Protein AF-A0A913WNY7-F1 (afdb_monomer)

Sequence (147 aa):
MSLSSISLSQVSGLLFAIAGFVCAVMSVPFDHFKFAHGAIGLDIMIVGVMQPLNGFFRPHKSPDGSRTLKRIIWEWYHKLAGRFALILALINICLGLFLDVVPVAAWAVWYAYLCVLCLLYVVMEIRLRRKNSARTGNADILAMEKK

Foldseek 3Di:
DDPPPPPPVLVVVLVVLVVVVVVLVVVDPDPQPVDPLSVLSVVLNVLSVVLVVLVVVQDDADPVRHQDPSNVVSVVCSVVSNVVSVVSVLVSVVVVCVVVVDDVVVVVVSVVVVVVVVVVVVVVVVVVVVVVVVVVVVVVVVVVVVD

Radius of gyration: 20.84 Å; Cα contacts (8 Å, |Δi|>4): 55; chains: 1; bounding box: 68×23×54 Å

Nearest PDB structures (foldseek):
  7nna-assembly1_A  TM=3.436E-01  e=3.162E+00  Klebsiella pneumoniae

Structure (mmCIF, N/CA/C/O backbone):
data_AF-A0A913WNY7-F1
#
_entry.id   AF-A0A913WNY7-F1
#
loop_
_atom_site.group_PDB
_atom_site.id
_atom_site.type_symbol
_atom_site.label_atom_id
_atom_site.label_alt_id
_atom_site.label_comp_id
_atom_site.label_asym_id
_atom_site.label_entity_id
_atom_site.label_seq_id
_atom_site.pdbx_PDB_ins_code
_atom_site.Cartn_x
_atom_site.Cartn_y
_atom_site.Cartn_z
_atom_site.occupancy
_atom_site.B_iso_or_equiv
_atom_site.auth_seq_id
_atom_site.auth_comp_id
_atom_site.auth_asym_id
_atom_site.auth_atom_id
_atom_site.pdbx_PDB_model_num
ATOM 1 N N . MET A 1 1 ? -8.894 -11.254 27.316 1.00 41.69 1 MET A N 1
ATOM 2 C CA . MET A 1 1 ? -9.000 -11.509 25.860 1.00 41.69 1 MET A CA 1
ATOM 3 C C . MET A 1 1 ? -7.581 -11.526 25.316 1.00 41.69 1 MET A C 1
ATOM 5 O O . MET A 1 1 ? -6.892 -10.524 25.447 1.00 41.69 1 MET A O 1
ATOM 9 N N 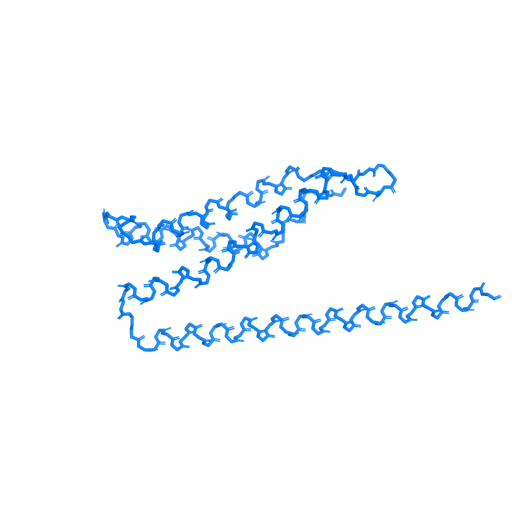. SER A 1 2 ? -7.138 -12.711 24.899 1.00 33.41 2 SER A N 1
ATOM 10 C CA . SER A 1 2 ? -5.744 -13.121 24.673 1.00 33.41 2 SER A CA 1
ATOM 11 C C . SER A 1 2 ? -5.055 -12.343 23.536 1.00 33.41 2 SER A C 1
ATOM 13 O O . SER A 1 2 ? -5.727 -11.773 22.680 1.00 33.41 2 SER A O 1
ATOM 15 N N . LEU A 1 3 ? -3.718 -12.361 23.528 1.00 41.16 3 LEU A N 1
ATOM 16 C CA . LEU A 1 3 ? -2.771 -11.874 22.504 1.00 41.16 3 LEU A CA 1
ATOM 17 C C . LEU A 1 3 ? -3.001 -12.439 21.068 1.00 41.16 3 LEU A C 1
ATOM 19 O O . LEU A 1 3 ? -2.129 -12.357 20.213 1.00 41.16 3 LEU A O 1
ATOM 23 N N . SER A 1 4 ? -4.171 -13.012 20.780 1.00 44.59 4 SER A N 1
ATOM 24 C CA . SER A 1 4 ? -4.495 -13.917 19.666 1.00 44.59 4 SER A CA 1
ATOM 25 C C . SER A 1 4 ? -5.244 -13.281 18.493 1.00 44.59 4 SER A C 1
ATOM 27 O O . SER A 1 4 ? -5.917 -13.978 17.739 1.00 44.59 4 SER A O 1
ATOM 29 N N . SER A 1 5 ? -5.154 -11.969 18.286 1.00 54.72 5 SER A N 1
ATOM 30 C CA . SER A 1 5 ? -5.805 -11.346 17.124 1.00 54.72 5 SER A CA 1
ATOM 31 C C . SER A 1 5 ? -4.873 -10.462 16.308 1.00 54.72 5 SER A C 1
ATOM 33 O O . SER A 1 5 ? -5.279 -9.384 15.877 1.00 54.72 5 SER A O 1
ATOM 35 N N . ILE A 1 6 ? -3.637 -10.909 16.078 1.00 59.72 6 ILE A N 1
ATOM 36 C CA . ILE A 1 6 ? -2.966 -10.555 14.824 1.00 59.72 6 ILE A CA 1
ATOM 37 C C . ILE A 1 6 ? -3.607 -11.452 13.768 1.00 59.72 6 ILE A C 1
ATOM 39 O O . ILE A 1 6 ? -3.598 -12.675 13.907 1.00 59.72 6 ILE A O 1
ATOM 43 N N . SER A 1 7 ? -4.257 -10.862 12.765 1.00 70.44 7 SER A N 1
ATOM 44 C CA . SER A 1 7 ? -4.901 -11.676 11.733 1.00 70.44 7 SER A CA 1
ATOM 45 C C . SER A 1 7 ? -3.829 -12.478 10.994 1.00 70.44 7 SER A C 1
ATOM 47 O O . SER A 1 7 ? -2.805 -11.921 10.600 1.00 70.44 7 SER A O 1
ATOM 49 N N . LEU A 1 8 ? -4.049 -13.783 10.812 1.00 76.81 8 LEU A N 1
ATOM 50 C CA . LEU A 1 8 ? -3.111 -14.671 10.113 1.00 76.81 8 LEU A CA 1
ATOM 51 C C . LEU A 1 8 ? -2.684 -14.082 8.756 1.00 76.81 8 LEU A C 1
ATOM 53 O O . LEU A 1 8 ? -1.511 -14.122 8.404 1.00 76.81 8 LEU A O 1
ATOM 57 N N . SER A 1 9 ? -3.626 -13.432 8.067 1.00 79.56 9 SER A N 1
ATOM 58 C CA . SER A 1 9 ? -3.415 -12.700 6.816 1.00 79.56 9 SER A CA 1
ATOM 59 C C . SER A 1 9 ? -2.441 -11.519 6.921 1.00 79.56 9 SER A C 1
ATOM 61 O O . SER A 1 9 ? -1.703 -11.256 5.977 1.00 79.56 9 SER A O 1
ATOM 63 N N . GLN A 1 10 ? -2.430 -10.785 8.041 1.00 85.06 10 GLN A N 1
ATOM 64 C CA . GLN A 1 10 ? -1.477 -9.687 8.254 1.00 85.06 10 GLN A CA 1
ATOM 65 C C . GLN A 1 10 ? -0.067 -10.222 8.494 1.00 85.06 10 GLN A C 1
ATOM 67 O O . GLN A 1 10 ? 0.880 -9.675 7.937 1.00 85.06 10 GLN A O 1
ATOM 72 N N . VAL A 1 11 ? 0.072 -11.296 9.282 1.00 87.12 11 VAL A N 1
ATOM 73 C CA . VAL A 1 11 ? 1.382 -11.928 9.509 1.00 87.12 11 VAL A CA 1
ATOM 74 C C . VAL A 1 11 ? 1.927 -12.483 8.200 1.00 87.12 11 VAL A C 1
ATOM 76 O O . VAL A 1 11 ? 3.051 -12.164 7.832 1.00 87.12 11 VAL A O 1
ATOM 79 N N . SER A 1 12 ? 1.125 -13.258 7.462 1.00 88.94 12 SER A N 1
ATOM 80 C CA . SER A 1 12 ? 1.561 -13.831 6.187 1.00 88.94 12 SER A CA 1
ATOM 81 C C . SER A 1 12 ? 1.917 -12.747 5.171 1.00 88.94 12 SER A C 1
ATOM 83 O O . SER A 1 12 ? 2.955 -12.836 4.526 1.00 88.94 12 SER A O 1
ATOM 85 N N . GLY A 1 13 ? 1.096 -11.695 5.061 1.00 91.56 13 GLY A N 1
ATOM 86 C CA . GLY A 1 13 ? 1.369 -10.569 4.168 1.00 91.56 13 GLY A CA 1
ATOM 87 C C . GLY A 1 13 ? 2.680 -9.858 4.505 1.00 91.56 13 GLY A C 1
ATOM 88 O O . GLY A 1 13 ? 3.472 -9.586 3.607 1.00 91.56 13 GLY A O 1
ATOM 89 N N . LEU A 1 14 ? 2.947 -9.617 5.792 1.00 93.75 14 LEU A N 1
ATOM 90 C CA . LEU A 1 14 ? 4.199 -9.002 6.230 1.00 93.75 14 LEU A CA 1
ATOM 91 C C . LEU A 1 14 ? 5.410 -9.909 5.968 1.00 93.75 14 LEU A C 1
ATOM 93 O O . LEU A 1 14 ? 6.448 -9.412 5.547 1.00 93.75 14 LEU A O 1
ATOM 97 N N . LEU A 1 15 ? 5.283 -11.226 6.159 1.00 95.19 15 LEU A N 1
ATOM 98 C CA . LEU A 1 15 ? 6.359 -12.176 5.854 1.00 95.19 15 LEU A CA 1
ATOM 99 C C . LEU A 1 15 ? 6.719 -12.170 4.363 1.00 95.19 15 LEU A C 1
ATOM 101 O O . LEU A 1 15 ? 7.899 -12.087 4.026 1.00 95.19 15 LEU A O 1
ATOM 105 N N . PHE A 1 16 ? 5.721 -12.192 3.474 1.00 95.94 16 PHE A N 1
ATOM 106 C CA . PHE A 1 16 ? 5.964 -12.071 2.033 1.00 95.94 16 PHE A CA 1
ATOM 107 C C . PHE A 1 16 ? 6.576 -10.718 1.663 1.00 95.94 16 PHE A C 1
ATOM 109 O O . PHE A 1 16 ? 7.480 -10.674 0.832 1.00 95.94 16 PHE A O 1
ATOM 116 N N . ALA A 1 17 ? 6.139 -9.627 2.300 1.00 96.25 17 ALA A N 1
ATOM 117 C CA . ALA A 1 17 ? 6.717 -8.304 2.080 1.00 96.25 17 ALA A CA 1
ATOM 118 C C . ALA A 1 17 ? 8.193 -8.242 2.511 1.00 96.25 17 ALA A C 1
ATOM 120 O O . ALA A 1 17 ? 9.019 -7.718 1.770 1.00 96.25 17 ALA A O 1
ATOM 121 N N . ILE A 1 18 ? 8.545 -8.829 3.661 1.00 97.19 18 ILE A N 1
ATOM 122 C CA . ILE A 1 18 ? 9.937 -8.920 4.128 1.00 97.19 18 ILE A CA 1
ATOM 123 C C . ILE A 1 18 ? 10.775 -9.749 3.153 1.00 97.19 18 ILE A C 1
ATOM 125 O O . ILE A 1 18 ? 11.850 -9.305 2.760 1.00 97.19 18 ILE A O 1
ATOM 129 N N . ALA A 1 19 ? 10.284 -10.914 2.722 1.00 97.50 19 ALA A N 1
ATOM 130 C CA . ALA A 1 19 ? 10.987 -11.746 1.748 1.00 97.50 19 ALA A CA 1
ATOM 131 C C . ALA A 1 19 ? 11.222 -10.995 0.425 1.00 97.50 19 ALA A C 1
ATOM 133 O O . ALA A 1 19 ? 12.345 -10.961 -0.072 1.00 97.50 19 ALA A O 1
ATOM 134 N N . GLY A 1 20 ? 10.193 -10.322 -0.099 1.00 95.75 20 GLY A N 1
ATOM 135 C CA . GLY A 1 20 ? 10.303 -9.496 -1.301 1.00 95.75 20 GLY A CA 1
ATOM 136 C C . GLY A 1 20 ? 11.279 -8.329 -1.139 1.00 95.75 20 GLY A C 1
ATOM 137 O O . GLY A 1 20 ? 12.073 -8.068 -2.039 1.00 95.75 20 GLY A O 1
ATOM 138 N N . PHE A 1 21 ? 11.283 -7.667 0.021 1.00 96.31 21 PHE A N 1
ATOM 139 C CA . PHE A 1 21 ? 12.229 -6.592 0.322 1.00 96.31 21 PHE A CA 1
ATOM 140 C C . PHE A 1 21 ? 13.677 -7.097 0.383 1.00 96.31 21 PHE A C 1
ATOM 142 O O . PHE A 1 21 ? 14.567 -6.459 -0.174 1.00 96.31 21 PHE A O 1
ATOM 149 N N . VAL A 1 22 ? 13.920 -8.266 0.988 1.00 96.44 22 VAL A N 1
ATOM 150 C CA . VAL A 1 22 ? 15.247 -8.906 0.981 1.00 96.44 22 VAL A CA 1
ATOM 151 C C . VAL A 1 22 ? 15.684 -9.210 -0.451 1.00 96.44 22 VAL A C 1
ATOM 153 O O . VAL A 1 22 ? 16.801 -8.862 -0.824 1.00 96.44 22 VAL A O 1
ATOM 156 N N . CYS A 1 23 ? 14.808 -9.788 -1.280 1.00 95.38 23 CYS A N 1
ATOM 157 C CA . CYS A 1 23 ? 15.104 -10.006 -2.698 1.00 95.38 23 CYS A CA 1
ATOM 158 C C . CYS A 1 23 ? 15.457 -8.696 -3.418 1.00 95.38 23 CYS A C 1
ATOM 160 O O . CYS A 1 23 ? 16.438 -8.665 -4.155 1.00 95.38 23 CYS A O 1
ATOM 162 N N . ALA A 1 24 ? 14.715 -7.613 -3.169 1.00 93.00 24 ALA A N 1
ATOM 163 C CA . ALA A 1 24 ? 14.981 -6.308 -3.769 1.00 93.00 24 ALA A CA 1
ATOM 164 C C . ALA A 1 24 ? 16.369 -5.768 -3.379 1.00 93.00 24 ALA A C 1
ATOM 166 O O . ALA A 1 24 ? 17.152 -5.408 -4.257 1.00 93.00 24 ALA A O 1
ATOM 167 N N . VAL A 1 25 ? 16.714 -5.788 -2.085 1.00 93.62 25 VAL A N 1
ATOM 168 C CA . VAL A 1 25 ? 18.029 -5.340 -1.590 1.00 93.62 25 VAL A CA 1
ATOM 169 C C . VAL A 1 25 ? 19.166 -6.166 -2.190 1.00 93.62 25 VAL A C 1
ATOM 171 O O . VAL A 1 25 ? 20.179 -5.598 -2.585 1.00 93.62 25 VAL A O 1
ATOM 174 N N . MET A 1 26 ? 18.989 -7.485 -2.299 1.00 94.44 26 MET A N 1
ATOM 175 C CA . MET A 1 26 ? 19.996 -8.387 -2.867 1.00 94.44 26 MET A CA 1
ATOM 176 C C . MET A 1 26 ? 20.129 -8.262 -4.391 1.00 94.44 26 MET A C 1
ATOM 178 O O . MET A 1 26 ? 21.195 -8.546 -4.931 1.00 94.44 26 MET A O 1
ATOM 182 N N . SER A 1 27 ? 19.063 -7.865 -5.091 1.00 90.19 27 SER A N 1
ATOM 183 C CA . SER A 1 27 ? 19.057 -7.738 -6.556 1.00 90.19 27 SER A CA 1
ATOM 184 C C . SER A 1 27 ? 19.789 -6.499 -7.072 1.00 90.19 27 SER A C 1
ATOM 186 O O . SER A 1 27 ? 20.196 -6.468 -8.232 1.00 90.19 27 SER A O 1
ATOM 188 N N . VAL A 1 28 ? 19.980 -5.488 -6.217 1.00 87.56 28 VAL A N 1
ATOM 189 C CA . VAL A 1 28 ? 20.606 -4.219 -6.588 1.00 87.56 28 VAL A CA 1
ATOM 190 C C . VAL A 1 28 ? 21.924 -4.055 -5.816 1.00 87.56 28 VAL A C 1
ATOM 192 O O . VAL A 1 28 ? 21.908 -4.068 -4.587 1.00 87.56 28 VAL A O 1
ATOM 195 N N . PRO A 1 29 ? 23.078 -3.890 -6.490 1.00 86.12 29 PRO A N 1
ATOM 196 C CA . PRO A 1 29 ? 24.376 -3.832 -5.813 1.00 86.12 29 PRO A CA 1
ATOM 197 C C . PRO A 1 29 ? 24.686 -2.478 -5.147 1.00 86.12 29 PRO A C 1
ATOM 199 O O . PRO A 1 29 ? 25.462 -2.436 -4.195 1.00 86.12 29 PRO A O 1
ATOM 202 N N . PHE A 1 30 ? 24.113 -1.372 -5.631 1.00 88.81 30 PHE A N 1
ATOM 203 C CA . PHE A 1 30 ? 24.322 -0.009 -5.119 1.00 88.81 30 PHE A CA 1
ATOM 204 C C . PHE A 1 30 ? 23.151 0.908 -5.512 1.00 88.81 30 PHE A C 1
ATOM 206 O O . PHE A 1 30 ? 22.276 0.505 -6.270 1.00 88.81 30 PHE A O 1
ATOM 213 N N . ASP A 1 31 ? 23.130 2.154 -5.030 1.00 89.81 31 ASP A N 1
ATOM 214 C CA . ASP A 1 31 ? 22.122 3.162 -5.404 1.00 89.81 31 ASP A CA 1
ATOM 215 C C . ASP A 1 31 ? 20.658 2.775 -5.091 1.00 89.81 31 ASP A C 1
ATOM 217 O O . ASP A 1 31 ? 19.728 3.236 -5.758 1.00 89.81 31 ASP A O 1
ATOM 221 N N . HIS A 1 32 ? 20.422 1.994 -4.027 1.00 88.62 32 HIS A N 1
ATOM 222 C CA . HIS A 1 32 ? 19.087 1.514 -3.620 1.00 88.62 32 HIS A CA 1
ATOM 223 C C . HIS A 1 32 ? 18.019 2.613 -3.496 1.00 88.62 32 HIS A C 1
ATOM 225 O O . HIS A 1 32 ? 16.832 2.333 -3.634 1.00 88.62 32 HIS A O 1
ATOM 231 N N . PHE A 1 33 ? 18.426 3.864 -3.258 1.00 92.56 33 PHE A N 1
ATOM 232 C CA . PHE A 1 33 ? 17.538 5.014 -3.051 1.00 92.56 33 PHE A CA 1
ATOM 233 C C . PHE A 1 33 ? 17.603 6.068 -4.161 1.00 92.56 33 PHE A C 1
ATOM 235 O O . PHE A 1 33 ? 17.091 7.171 -3.992 1.00 92.56 33 PHE A O 1
ATOM 242 N N . LYS A 1 34 ? 18.208 5.747 -5.310 1.00 91.69 34 LYS A N 1
ATOM 243 C CA . LYS A 1 34 ? 18.299 6.676 -6.448 1.00 91.69 34 LYS A CA 1
ATOM 244 C C . LYS A 1 34 ? 16.934 7.077 -7.008 1.00 91.69 34 LYS A C 1
ATOM 246 O O . LYS A 1 34 ? 16.779 8.181 -7.522 1.00 91.69 34 LYS A O 1
ATOM 251 N N . PHE A 1 35 ? 15.946 6.190 -6.904 1.00 92.88 35 PHE A N 1
ATOM 252 C CA . PHE A 1 35 ? 14.583 6.429 -7.367 1.00 92.88 35 PHE A CA 1
ATOM 253 C C . PHE A 1 35 ? 13.582 6.364 -6.217 1.00 92.88 35 PHE A C 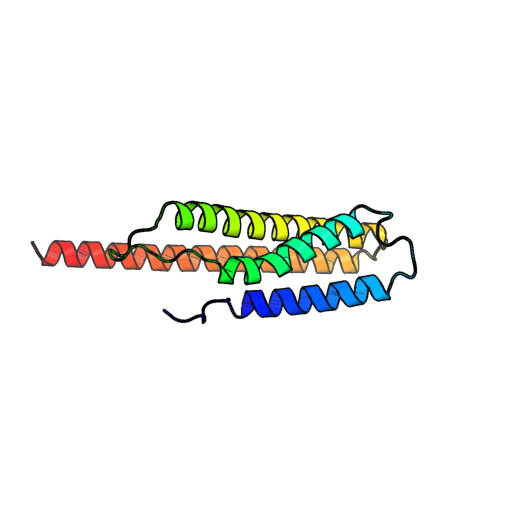1
ATOM 255 O O . PHE A 1 35 ? 13.778 5.640 -5.240 1.00 92.88 35 PHE A O 1
ATOM 262 N N . ALA A 1 36 ? 12.452 7.057 -6.390 1.00 95.25 36 ALA A N 1
ATOM 263 C CA . ALA A 1 36 ? 11.367 7.092 -5.411 1.00 95.25 36 ALA A CA 1
ATOM 264 C C . ALA A 1 36 ? 10.881 5.690 -4.999 1.00 95.25 36 ALA A C 1
ATOM 266 O O . ALA A 1 36 ? 10.506 5.503 -3.847 1.00 95.25 36 ALA A O 1
ATOM 267 N N . HIS A 1 37 ? 10.952 4.701 -5.901 1.00 96.06 37 HIS A N 1
ATOM 268 C CA . HIS A 1 37 ? 10.586 3.310 -5.622 1.00 96.06 37 HIS A CA 1
ATOM 269 C C . HIS A 1 37 ? 11.304 2.719 -4.393 1.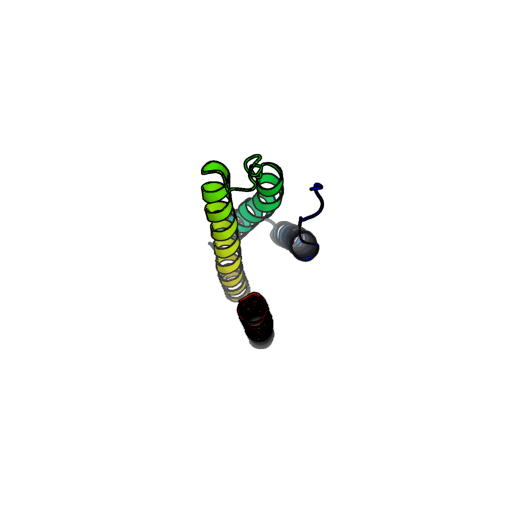00 96.06 37 HIS A C 1
ATOM 271 O O . HIS A 1 37 ? 10.684 2.065 -3.554 1.00 96.06 37 HIS A O 1
ATOM 277 N N . GLY A 1 38 ? 12.613 2.965 -4.272 1.00 95.56 38 GLY A N 1
ATOM 278 C CA . GLY A 1 38 ? 13.412 2.434 -3.168 1.00 95.56 38 GLY A CA 1
ATOM 279 C C . GLY A 1 38 ? 13.077 3.102 -1.836 1.00 95.56 38 GLY A C 1
ATOM 280 O O . GLY A 1 38 ? 12.861 2.420 -0.836 1.00 95.56 38 GLY A O 1
ATOM 281 N N . ALA A 1 39 ? 12.970 4.435 -1.835 1.00 95.94 39 ALA A N 1
ATOM 282 C CA . ALA A 1 39 ? 12.645 5.208 -0.635 1.00 95.94 39 ALA A CA 1
ATOM 283 C C . ALA A 1 39 ? 11.222 4.911 -0.130 1.00 95.94 39 ALA A C 1
ATOM 285 O O . ALA A 1 39 ? 11.040 4.539 1.027 1.00 95.94 39 ALA A O 1
ATOM 286 N N . ILE A 1 40 ? 10.225 4.967 -1.022 1.00 97.44 40 ILE A N 1
ATOM 287 C CA . ILE A 1 40 ? 8.829 4.653 -0.691 1.00 97.44 40 ILE A CA 1
ATOM 288 C C . ILE A 1 40 ? 8.706 3.191 -0.240 1.00 97.44 40 ILE A C 1
ATOM 290 O O . ILE A 1 40 ? 8.001 2.902 0.726 1.00 97.44 40 ILE A O 1
ATOM 294 N N . GLY A 1 41 ? 9.413 2.267 -0.900 1.00 97.06 41 GLY A N 1
ATOM 295 C CA . GLY A 1 41 ? 9.464 0.858 -0.510 1.00 97.06 41 GLY A CA 1
ATOM 296 C C . GLY A 1 41 ? 9.948 0.653 0.924 1.00 97.06 41 GLY A C 1
ATOM 297 O O . GLY A 1 41 ? 9.314 -0.080 1.684 1.00 97.06 41 GLY A O 1
ATOM 298 N N . LEU A 1 42 ? 11.024 1.338 1.319 1.00 97.06 42 LEU A N 1
ATOM 299 C CA . LEU A 1 42 ? 11.535 1.288 2.687 1.00 97.06 42 LEU A CA 1
ATOM 300 C C . LEU A 1 42 ? 10.527 1.860 3.694 1.00 97.06 42 LEU A C 1
ATOM 302 O O . LEU A 1 42 ? 10.269 1.222 4.715 1.00 97.06 42 LEU A O 1
ATOM 306 N N . ASP A 1 43 ? 9.910 3.004 3.396 1.00 96.88 43 ASP A N 1
ATOM 307 C CA . ASP A 1 43 ? 8.903 3.614 4.274 1.00 96.88 43 ASP A CA 1
ATOM 308 C C . ASP A 1 43 ? 7.707 2.680 4.503 1.00 96.88 43 ASP A C 1
ATOM 310 O O . ASP A 1 43 ? 7.252 2.496 5.637 1.00 96.88 43 ASP A O 1
ATOM 314 N N . ILE A 1 44 ? 7.226 2.018 3.444 1.00 97.75 44 ILE A N 1
ATOM 315 C CA . ILE A 1 44 ? 6.165 1.007 3.539 1.00 97.75 44 ILE A CA 1
ATOM 316 C C . ILE A 1 44 ? 6.595 -0.138 4.459 1.00 97.75 44 ILE A C 1
ATOM 318 O O . ILE A 1 44 ? 5.803 -0.565 5.302 1.00 97.75 44 ILE A O 1
ATOM 322 N N . MET A 1 45 ? 7.833 -0.627 4.327 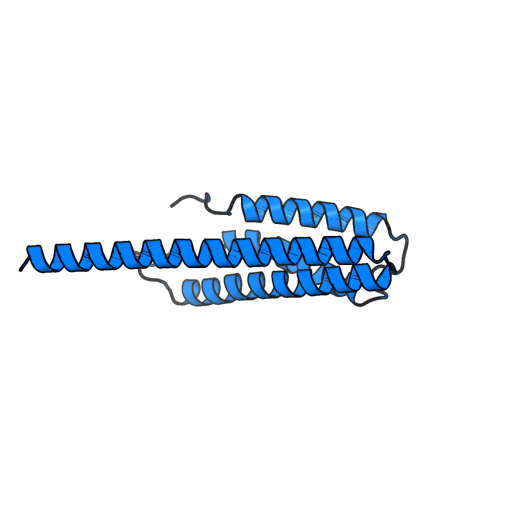1.00 97.44 45 MET A N 1
ATOM 323 C CA . MET A 1 45 ? 8.350 -1.708 5.169 1.00 97.44 45 MET A CA 1
ATOM 324 C C . MET A 1 45 ? 8.449 -1.297 6.638 1.00 97.44 45 MET A C 1
ATOM 326 O O . MET A 1 45 ? 8.025 -2.059 7.510 1.00 97.44 45 MET A O 1
ATOM 330 N N . ILE A 1 46 ? 8.926 -0.081 6.919 1.00 96.88 46 ILE A N 1
ATOM 331 C CA . ILE A 1 46 ? 8.974 0.471 8.278 1.00 96.88 46 ILE A CA 1
ATOM 332 C C . ILE A 1 46 ? 7.563 0.514 8.867 1.00 96.88 46 ILE A C 1
ATOM 334 O O . ILE A 1 46 ? 7.322 -0.051 9.936 1.00 96.88 46 ILE A O 1
ATOM 338 N N . VAL A 1 47 ? 6.602 1.113 8.157 1.00 95.81 47 VAL A N 1
ATOM 339 C CA . VAL A 1 47 ? 5.211 1.184 8.627 1.00 95.81 47 VAL A CA 1
ATOM 340 C C . VAL A 1 47 ? 4.627 -0.217 8.817 1.00 95.81 47 VAL A C 1
ATOM 342 O O . VAL A 1 47 ? 3.965 -0.460 9.826 1.00 95.81 47 VAL A O 1
ATOM 345 N N . GLY A 1 48 ? 4.895 -1.146 7.896 1.00 94.31 48 GLY A N 1
ATOM 346 C CA . GLY A 1 48 ? 4.431 -2.532 7.935 1.00 94.31 48 GLY A CA 1
ATOM 347 C C . GLY A 1 48 ? 4.910 -3.298 9.168 1.00 94.31 48 GLY A C 1
ATOM 348 O O . GLY A 1 48 ? 4.093 -3.917 9.848 1.00 94.31 48 GLY A O 1
ATOM 349 N N . VAL A 1 49 ? 6.200 -3.203 9.509 1.00 94.50 49 VAL A N 1
ATOM 350 C CA . VAL A 1 49 ? 6.777 -3.817 10.720 1.00 94.50 49 VAL A CA 1
ATOM 351 C C . VAL A 1 49 ? 6.302 -3.109 11.992 1.00 94.50 49 VAL A C 1
ATOM 353 O O . VAL A 1 49 ? 6.087 -3.755 13.019 1.00 94.50 49 VAL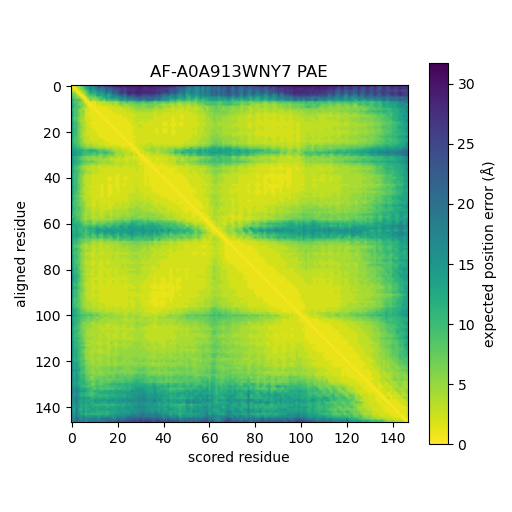 A O 1
ATOM 356 N N . MET A 1 50 ? 6.057 -1.797 11.936 1.00 92.69 50 MET A N 1
ATOM 357 C CA . MET A 1 50 ? 5.494 -1.058 13.069 1.00 92.69 50 MET A CA 1
ATOM 358 C C . MET A 1 50 ? 4.037 -1.429 13.367 1.00 92.69 50 MET A C 1
ATOM 360 O O . MET A 1 50 ? 3.612 -1.285 14.512 1.00 92.69 50 MET A O 1
ATOM 364 N N . GLN A 1 51 ? 3.259 -1.937 12.403 1.00 92.19 51 GLN A N 1
ATOM 365 C CA . GLN A 1 51 ? 1.866 -2.335 12.651 1.00 92.19 51 GLN A CA 1
ATOM 366 C C . GLN A 1 51 ? 1.710 -3.399 13.755 1.00 92.19 51 GLN A C 1
ATOM 368 O O . GLN A 1 51 ? 0.953 -3.137 14.695 1.00 92.19 51 GLN A O 1
ATOM 373 N N . PRO A 1 52 ? 2.377 -4.574 13.713 1.00 90.31 52 PRO A N 1
ATOM 374 C CA . PRO A 1 52 ? 2.263 -5.570 14.777 1.00 90.31 52 PRO A CA 1
ATOM 375 C C . PRO A 1 52 ? 2.825 -5.076 16.116 1.00 90.31 52 PRO A C 1
ATOM 377 O O . PRO A 1 52 ? 2.208 -5.338 17.148 1.00 90.31 52 PRO A O 1
ATOM 380 N N . LEU A 1 53 ? 3.923 -4.306 16.116 1.00 88.69 53 LEU A N 1
ATOM 381 C CA . LEU A 1 53 ? 4.469 -3.716 17.347 1.00 88.69 53 LEU A CA 1
ATOM 382 C C . LEU A 1 53 ? 3.479 -2.733 17.982 1.00 88.69 53 LEU A C 1
ATOM 384 O O . LEU A 1 53 ? 3.173 -2.828 19.165 1.00 88.69 53 LEU A O 1
ATOM 388 N N . ASN A 1 54 ? 2.894 -1.838 17.187 1.00 88.25 54 ASN A N 1
ATOM 389 C CA . ASN A 1 54 ? 1.849 -0.928 17.649 1.00 88.25 54 ASN A CA 1
ATOM 390 C C . ASN A 1 54 ? 0.584 -1.690 18.098 1.00 88.25 54 ASN A C 1
ATOM 392 O O . ASN A 1 54 ? -0.097 -1.281 19.036 1.00 88.25 54 ASN A O 1
ATOM 396 N N . GLY A 1 55 ? 0.296 -2.832 17.462 1.00 87.81 55 GLY A N 1
ATOM 397 C CA . GLY A 1 55 ? -0.710 -3.818 17.868 1.00 87.81 55 GLY A CA 1
ATOM 398 C C . GLY A 1 55 ? -0.540 -4.318 19.301 1.00 87.81 55 GLY A C 1
ATOM 399 O O . GLY A 1 55 ? -1.530 -4.457 20.022 1.00 87.81 55 GLY A O 1
ATOM 400 N N . PHE A 1 56 ? 0.704 -4.545 19.726 1.00 86.44 56 PHE A N 1
ATOM 401 C CA . PHE A 1 56 ? 1.034 -4.995 21.077 1.00 86.44 56 PHE A CA 1
ATOM 402 C C . PHE A 1 56 ? 0.711 -3.935 22.140 1.00 86.44 56 PHE A C 1
ATOM 404 O O . PHE A 1 56 ? 0.186 -4.261 23.202 1.00 86.44 56 PHE A O 1
ATOM 411 N N . PHE A 1 57 ? 0.916 -2.654 21.824 1.00 87.94 57 PHE A N 1
ATOM 412 C CA . PHE A 1 57 ? 0.623 -1.529 22.723 1.00 87.94 57 PHE A CA 1
ATOM 413 C C . PHE A 1 57 ? -0.842 -1.073 22.703 1.00 87.94 57 PHE A C 1
ATOM 415 O O . PHE A 1 57 ? -1.175 0.005 23.204 1.00 87.94 57 PHE A O 1
ATOM 422 N N . ARG A 1 58 ? -1.744 -1.878 22.129 1.00 89.75 58 ARG A N 1
ATOM 423 C CA . ARG A 1 58 ? -3.167 -1.557 22.022 1.00 89.75 58 ARG A CA 1
ATOM 424 C C . ARG A 1 58 ? -3.779 -1.265 23.401 1.00 89.75 58 ARG A C 1
ATOM 426 O O . ARG A 1 58 ? -3.879 -2.175 24.227 1.00 89.75 58 ARG A O 1
ATOM 433 N N . PRO A 1 59 ? -4.342 -0.063 23.622 1.00 89.81 59 PRO A N 1
ATOM 434 C CA . PRO A 1 59 ? -4.977 0.259 24.893 1.00 89.81 59 PRO A CA 1
ATOM 435 C C . PRO A 1 59 ? -6.190 -0.636 25.200 1.00 89.81 59 PRO A C 1
ATOM 437 O O . PRO A 1 59 ? -7.074 -0.871 24.356 1.00 89.81 59 PRO A O 1
ATOM 440 N N . HIS A 1 60 ? -6.264 -1.114 26.443 1.00 87.25 60 HIS A N 1
ATOM 441 C CA . HIS A 1 60 ? -7.405 -1.883 26.933 1.00 87.25 60 HIS A CA 1
ATOM 442 C C . HIS A 1 60 ? -8.684 -1.028 26.995 1.00 87.25 60 HIS A C 1
ATOM 444 O O . HIS A 1 60 ? -8.648 0.206 27.000 1.00 87.25 60 HIS A O 1
ATOM 450 N N . LYS A 1 61 ? -9.838 -1.704 26.956 1.00 86.00 61 LYS A N 1
ATOM 451 C CA . LYS A 1 61 ? -11.134 -1.061 27.214 1.00 86.00 61 LYS A CA 1
ATOM 452 C C . LYS A 1 61 ? -11.227 -0.708 28.695 1.00 86.00 61 LYS A C 1
ATOM 454 O O . LYS A 1 61 ? -10.565 -1.344 29.513 1.00 86.00 61 LYS A O 1
ATOM 459 N N . SER A 1 62 ? -12.070 0.264 29.006 1.00 84.44 62 SER A N 1
ATOM 460 C CA . SER A 1 62 ? -12.476 0.533 30.382 1.00 84.44 62 SER A CA 1
ATOM 461 C C . SER A 1 62 ? -13.184 -0.694 30.992 1.00 84.44 62 SER A C 1
ATOM 463 O O . SER A 1 62 ? -13.670 -1.546 30.236 1.00 84.44 62 SER A O 1
ATOM 465 N N . PRO A 1 63 ? -13.263 -0.806 32.333 1.00 82.50 63 PRO A N 1
ATOM 466 C CA . PRO A 1 63 ? -13.931 -1.926 33.009 1.00 82.50 63 PRO A CA 1
ATOM 467 C C . PRO A 1 63 ? -15.403 -2.111 32.609 1.00 82.50 63 PRO A C 1
ATOM 469 O O . PRO A 1 63 ? -15.888 -3.235 32.546 1.00 82.50 63 PRO A O 1
ATOM 472 N N . ASP A 1 64 ? -16.086 -1.019 32.264 1.00 84.75 64 ASP A N 1
ATOM 473 C CA . ASP A 1 64 ? -17.462 -0.978 31.745 1.00 84.75 64 ASP A CA 1
ATOM 474 C C . ASP A 1 64 ? -17.584 -1.410 30.264 1.00 84.75 64 ASP A C 1
ATOM 476 O O . ASP A 1 64 ? -18.664 -1.388 29.676 1.00 84.75 64 ASP A O 1
ATOM 480 N N . GLY A 1 65 ? -16.474 -1.785 29.621 1.00 80.06 65 GLY A N 1
ATOM 481 C CA . GLY A 1 65 ? -16.424 -2.167 28.212 1.00 80.06 65 GLY A CA 1
ATOM 482 C C . GLY A 1 65 ? -16.424 -0.993 27.226 1.00 80.06 65 GLY A C 1
ATOM 483 O O . GLY A 1 65 ? -16.336 -1.235 26.010 1.00 80.06 65 GLY A O 1
ATOM 484 N N . SER A 1 66 ? -16.463 0.255 27.709 1.00 84.62 66 SER A N 1
ATOM 485 C CA . SER A 1 66 ? -16.383 1.457 26.879 1.00 84.62 66 SER A CA 1
ATOM 486 C C . SER A 1 66 ? -14.980 1.636 26.276 1.00 84.62 66 SER A C 1
ATOM 488 O O . SER A 1 66 ? -13.968 1.095 26.747 1.00 84.62 66 SER A O 1
ATOM 490 N N . ARG A 1 67 ? -14.903 2.350 25.144 1.00 86.25 67 ARG A N 1
ATOM 491 C CA . ARG A 1 67 ? -13.618 2.666 24.503 1.00 86.25 67 ARG A CA 1
ATOM 492 C C . ARG A 1 67 ? -13.016 3.887 25.192 1.00 86.25 67 ARG A C 1
ATOM 494 O O . ARG A 1 67 ? -13.600 4.962 25.142 1.00 86.25 67 ARG A O 1
ATOM 501 N N . THR A 1 68 ? -11.824 3.735 25.763 1.00 90.88 68 THR A N 1
ATOM 502 C CA . THR A 1 68 ? -11.049 4.870 26.281 1.00 90.88 68 THR A CA 1
ATOM 503 C C . THR A 1 68 ? -10.630 5.811 25.147 1.00 90.88 68 THR A C 1
ATOM 505 O O . THR A 1 68 ? -10.419 5.366 24.015 1.00 90.88 68 THR A O 1
ATOM 508 N N . LEU A 1 69 ? -10.426 7.101 25.445 1.00 90.88 69 LEU A N 1
ATOM 509 C CA . LEU A 1 69 ? -9.919 8.074 24.466 1.00 90.88 69 LEU A CA 1
ATOM 510 C C . LEU A 1 69 ? -8.598 7.609 23.828 1.00 90.88 69 LEU A C 1
ATOM 512 O O . LEU A 1 69 ? -8.449 7.645 22.608 1.00 90.88 69 LEU A O 1
ATOM 516 N N . LYS A 1 70 ? -7.679 7.071 24.641 1.00 91.31 70 LYS A N 1
ATOM 517 C CA . LYS A 1 70 ? -6.413 6.483 24.169 1.00 91.31 70 LYS A CA 1
ATOM 518 C C . LYS A 1 70 ? -6.649 5.373 23.144 1.00 91.31 70 LYS A C 1
ATOM 520 O O . LYS A 1 70 ? -5.990 5.337 22.110 1.00 91.31 70 LYS A O 1
ATOM 525 N N . ARG A 1 71 ? -7.616 4.485 23.399 1.00 91.75 71 ARG A N 1
ATOM 526 C CA . ARG A 1 71 ? -7.983 3.419 22.462 1.00 91.75 71 ARG A CA 1
ATOM 527 C C . ARG A 1 71 ? -8.571 3.968 21.167 1.00 91.75 71 ARG A C 1
ATOM 529 O O . ARG A 1 71 ? -8.284 3.415 20.114 1.00 91.75 71 ARG A O 1
ATOM 536 N N . ILE A 1 72 ? -9.383 5.022 21.230 1.00 92.31 72 ILE A N 1
ATOM 537 C CA . ILE A 1 72 ? -9.989 5.640 20.041 1.00 92.31 72 ILE A CA 1
ATOM 538 C C . ILE A 1 72 ? -8.907 6.244 19.142 1.00 92.31 72 ILE A C 1
ATOM 540 O O . ILE A 1 72 ? -8.872 5.933 17.952 1.00 92.31 72 ILE A O 1
ATOM 544 N N . ILE A 1 73 ? -7.995 7.036 19.715 1.00 94.25 73 ILE A N 1
ATOM 545 C CA . ILE A 1 73 ? -6.867 7.636 18.984 1.00 94.25 73 ILE A CA 1
ATOM 546 C C . ILE A 1 73 ? -5.997 6.538 18.367 1.00 94.25 73 ILE A C 1
ATOM 548 O O . ILE A 1 73 ? -5.689 6.585 17.177 1.00 94.25 73 ILE A O 1
ATOM 552 N N . TRP A 1 74 ? -5.667 5.509 19.153 1.00 94.44 74 TRP A N 1
ATOM 553 C CA . TRP A 1 74 ? -4.899 4.363 18.675 1.00 94.44 74 TRP A CA 1
ATOM 554 C C . TRP A 1 74 ? -5.605 3.635 17.522 1.00 94.44 74 TRP A C 1
ATOM 556 O O . TRP A 1 74 ? -4.982 3.363 16.500 1.00 94.44 74 TRP A O 1
ATOM 566 N N . GLU A 1 75 ? -6.909 3.354 17.638 1.00 92.75 75 GLU A N 1
ATOM 567 C CA . GLU A 1 75 ? -7.679 2.672 16.589 1.00 92.75 75 GLU A CA 1
ATOM 568 C C . GLU A 1 75 ? -7.740 3.500 15.301 1.00 92.75 75 GLU A C 1
ATOM 570 O O . GLU A 1 75 ? -7.713 2.922 14.214 1.00 92.75 75 GLU A O 1
ATOM 575 N N . TRP A 1 76 ? -7.833 4.826 15.410 1.00 94.25 76 TRP A N 1
ATOM 576 C CA . TRP A 1 76 ? -7.824 5.725 14.260 1.00 94.25 76 TRP A CA 1
ATOM 57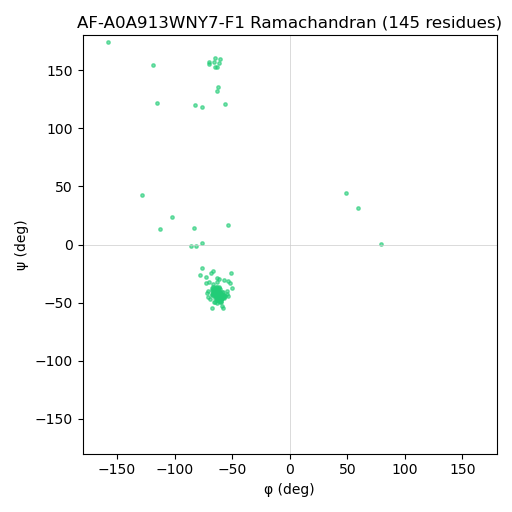7 C C . TRP A 1 76 ? -6.460 5.722 13.569 1.00 94.25 76 TRP A C 1
ATOM 579 O O . TRP A 1 76 ? -6.384 5.393 12.385 1.00 94.25 76 TRP A O 1
ATOM 589 N N . TYR A 1 77 ? -5.388 5.985 14.320 1.00 93.69 77 TYR A N 1
ATOM 590 C CA . TYR A 1 77 ? -4.028 6.021 13.789 1.00 93.69 77 TYR A CA 1
ATOM 591 C C . TYR A 1 77 ? -3.608 4.673 13.190 1.00 93.69 77 TYR A C 1
ATOM 593 O O . TYR A 1 77 ? -3.177 4.622 12.042 1.00 93.69 77 TYR A O 1
ATOM 601 N N . HIS A 1 78 ? -3.800 3.568 13.918 1.00 92.38 78 HIS A N 1
ATOM 602 C CA . HIS A 1 78 ? -3.421 2.226 13.468 1.00 92.38 78 HIS A CA 1
ATOM 603 C C . HIS A 1 78 ? -4.118 1.847 12.150 1.00 92.38 78 HIS A C 1
ATOM 605 O O . HIS A 1 78 ? -3.474 1.406 11.199 1.00 92.38 78 HIS A O 1
ATOM 611 N N . LYS A 1 79 ? -5.436 2.085 12.046 1.00 90.31 79 LYS A N 1
ATOM 612 C CA . LYS A 1 79 ? -6.189 1.803 10.811 1.00 90.31 79 LYS A CA 1
ATOM 613 C C . LYS A 1 79 ? -5.770 2.713 9.663 1.00 90.31 79 LYS A C 1
ATOM 615 O O . LYS A 1 79 ? -5.682 2.247 8.529 1.00 90.31 79 LYS A O 1
ATOM 620 N N . LEU A 1 80 ? -5.566 4.000 9.937 1.00 93.94 80 LEU A N 1
ATOM 621 C CA . LEU A 1 80 ? -5.239 4.980 8.911 1.00 93.94 80 LEU A CA 1
ATOM 622 C C . LEU A 1 80 ? -3.831 4.744 8.352 1.00 93.94 80 LEU A C 1
ATOM 624 O O . LEU A 1 80 ? -3.677 4.649 7.138 1.00 93.94 80 LEU A O 1
ATOM 628 N N . ALA A 1 81 ? -2.842 4.540 9.223 1.00 94.06 81 ALA A N 1
ATOM 629 C CA . ALA A 1 81 ? -1.472 4.214 8.839 1.00 94.06 81 ALA A CA 1
ATOM 630 C C . ALA A 1 81 ? -1.407 2.930 7.996 1.00 94.06 81 ALA A C 1
ATOM 632 O O . ALA A 1 81 ? -0.782 2.920 6.939 1.00 94.06 81 ALA A O 1
ATOM 633 N N . GLY A 1 82 ? -2.114 1.868 8.405 1.00 91.81 82 GLY A N 1
ATOM 634 C CA . GLY A 1 82 ? -2.166 0.625 7.631 1.00 91.81 82 GLY A CA 1
ATOM 635 C C . GLY A 1 82 ? -2.792 0.803 6.241 1.00 91.81 82 GLY A C 1
ATOM 636 O O . GLY A 1 82 ? -2.298 0.249 5.263 1.00 91.81 82 GLY A O 1
ATOM 637 N N . ARG A 1 83 ? -3.853 1.612 6.123 1.00 92.81 83 ARG A N 1
ATOM 638 C CA . ARG A 1 83 ? -4.489 1.913 4.827 1.00 92.81 83 ARG A CA 1
ATOM 639 C C . ARG A 1 83 ? -3.586 2.739 3.917 1.00 92.81 83 ARG A C 1
ATOM 641 O O . ARG A 1 83 ? -3.492 2.426 2.735 1.00 92.81 83 ARG A O 1
ATOM 648 N N . PHE A 1 84 ? -2.912 3.751 4.460 1.00 95.69 84 PHE A N 1
ATOM 649 C CA . PHE A 1 84 ? -1.946 4.536 3.694 1.00 95.69 84 PHE A CA 1
ATOM 650 C C . PHE A 1 84 ? -0.783 3.677 3.199 1.00 95.69 84 PHE A C 1
ATOM 652 O O . PHE A 1 84 ? -0.440 3.769 2.025 1.00 95.69 84 PHE A O 1
ATOM 659 N N . ALA A 1 85 ? -0.245 2.787 4.038 1.00 95.62 85 ALA A N 1
ATOM 660 C CA . ALA A 1 85 ? 0.813 1.864 3.631 1.00 95.62 85 ALA A CA 1
ATOM 661 C C . ALA A 1 85 ? 0.382 0.958 2.467 1.00 95.62 85 ALA A C 1
ATOM 663 O O . ALA A 1 85 ? 1.153 0.759 1.534 1.00 95.62 85 ALA A O 1
ATOM 664 N N . LEU A 1 86 ? -0.861 0.458 2.473 1.00 92.50 86 LEU A N 1
ATOM 665 C CA . LEU A 1 86 ? -1.391 -0.332 1.356 1.00 92.50 86 LEU A CA 1
ATOM 666 C C . LEU A 1 86 ? -1.502 0.485 0.064 1.00 92.50 86 LEU A C 1
ATOM 668 O O . LEU A 1 86 ? -1.113 -0.005 -0.990 1.00 92.50 86 LEU A O 1
ATOM 672 N N . ILE A 1 87 ? -1.997 1.725 0.130 1.00 94.69 87 ILE A N 1
ATOM 673 C CA . ILE A 1 87 ? -2.095 2.602 -1.050 1.00 94.69 87 ILE A CA 1
ATOM 674 C C . ILE A 1 87 ? -0.700 2.896 -1.611 1.00 94.69 87 ILE A C 1
ATOM 676 O O . ILE A 1 87 ? -0.481 2.756 -2.814 1.00 94.69 87 ILE A O 1
ATOM 680 N N . LEU A 1 88 ? 0.252 3.246 -0.742 1.00 97.00 88 LEU A N 1
ATOM 681 C CA . LEU A 1 88 ? 1.639 3.465 -1.140 1.00 97.00 88 LEU A CA 1
ATOM 682 C C . LEU A 1 88 ? 2.255 2.201 -1.741 1.00 97.00 88 LEU A C 1
ATOM 684 O O . LEU A 1 88 ? 2.956 2.311 -2.737 1.00 97.00 88 LEU A O 1
ATOM 688 N N . ALA A 1 89 ? 1.955 1.010 -1.218 1.00 96.19 89 ALA A N 1
ATOM 689 C CA . ALA A 1 89 ? 2.436 -0.249 -1.786 1.00 96.19 89 ALA A CA 1
ATOM 690 C C . ALA A 1 89 ? 1.954 -0.472 -3.225 1.00 96.19 89 ALA A C 1
ATOM 692 O O . ALA A 1 89 ? 2.753 -0.866 -4.072 1.00 96.19 89 ALA A O 1
ATOM 693 N N . LEU A 1 90 ? 0.689 -0.163 -3.532 1.00 95.50 90 LEU A N 1
ATOM 694 C CA . LEU A 1 90 ? 0.177 -0.251 -4.905 1.00 95.50 90 LEU A CA 1
ATOM 695 C C . LEU A 1 90 ? 0.908 0.720 -5.842 1.00 95.50 90 LEU A C 1
ATOM 697 O O . LEU A 1 90 ? 1.311 0.331 -6.936 1.00 95.50 90 LEU A O 1
ATOM 701 N N . ILE A 1 91 ? 1.123 1.962 -5.396 1.00 96.50 91 ILE A N 1
ATOM 702 C CA . ILE A 1 91 ? 1.900 2.958 -6.149 1.00 96.50 91 ILE A CA 1
ATOM 703 C C . ILE A 1 91 ? 3.338 2.467 -6.343 1.00 96.50 91 ILE A C 1
ATOM 705 O O . ILE A 1 91 ? 3.880 2.558 -7.442 1.00 96.50 91 ILE A O 1
ATOM 709 N N . ASN A 1 92 ? 3.947 1.904 -5.300 1.00 97.31 92 ASN A N 1
ATOM 710 C CA . ASN A 1 92 ? 5.337 1.477 -5.324 1.00 97.31 92 ASN A CA 1
ATOM 711 C C . ASN A 1 92 ? 5.581 0.303 -6.277 1.00 97.31 92 ASN A C 1
ATOM 713 O O . ASN A 1 92 ? 6.629 0.257 -6.919 1.00 97.31 92 ASN A O 1
ATOM 717 N N . ILE A 1 93 ? 4.610 -0.609 -6.409 1.00 95.88 93 ILE A N 1
ATOM 718 C CA . ILE A 1 93 ? 4.643 -1.682 -7.411 1.00 95.88 93 ILE A CA 1
ATOM 719 C C . ILE A 1 93 ? 4.628 -1.085 -8.820 1.00 95.88 93 ILE A C 1
ATOM 721 O O . ILE A 1 93 ? 5.482 -1.438 -9.628 1.00 95.88 93 ILE A O 1
ATOM 725 N N . CYS A 1 94 ? 3.731 -0.132 -9.104 1.00 95.94 94 CYS A N 1
ATOM 726 C CA . CYS A 1 94 ? 3.715 0.555 -10.399 1.00 95.94 94 CYS A CA 1
ATOM 727 C C . CYS A 1 94 ? 5.058 1.237 -10.695 1.00 95.94 94 CYS A C 1
ATOM 729 O O . CYS A 1 94 ? 5.577 1.098 -11.798 1.00 95.94 94 CYS A O 1
ATOM 731 N N . LEU A 1 95 ? 5.643 1.938 -9.714 1.00 96.12 95 LEU A N 1
ATOM 732 C CA . LEU A 1 95 ? 6.957 2.570 -9.871 1.00 96.12 95 LEU A CA 1
ATOM 733 C C . LEU A 1 95 ? 8.051 1.545 -10.196 1.00 96.12 95 LEU A C 1
ATOM 735 O O . LEU A 1 95 ? 8.862 1.802 -11.079 1.00 96.12 95 LEU A O 1
ATOM 739 N N . GLY A 1 96 ? 8.056 0.385 -9.533 1.00 94.31 96 GLY A N 1
ATOM 740 C CA . GLY A 1 96 ? 9.014 -0.688 -9.811 1.00 94.31 96 GLY A CA 1
ATOM 741 C C . GLY A 1 96 ? 8.881 -1.237 -11.234 1.00 94.31 96 GLY A C 1
ATOM 742 O O . GLY A 1 96 ? 9.872 -1.309 -11.953 1.00 94.31 96 GLY A O 1
ATOM 743 N N . LEU A 1 97 ? 7.652 -1.532 -11.676 1.00 94.88 97 LEU A N 1
ATOM 744 C CA . LEU A 1 97 ? 7.384 -2.006 -13.042 1.00 94.88 97 LEU A CA 1
ATOM 745 C C . LEU A 1 97 ? 7.792 -0.971 -14.106 1.00 94.88 97 LEU A C 1
ATOM 747 O O . LEU A 1 97 ? 8.303 -1.343 -15.161 1.00 94.88 97 LEU A O 1
ATOM 751 N N . PHE A 1 98 ? 7.585 0.325 -13.840 1.00 94.00 98 PHE A N 1
ATOM 752 C CA . PHE A 1 98 ? 8.037 1.394 -14.738 1.00 94.00 98 PHE A CA 1
ATOM 753 C C . PHE A 1 98 ? 9.564 1.488 -14.808 1.00 94.00 98 PHE A C 1
ATOM 755 O O . PHE A 1 98 ? 10.102 1.646 -15.900 1.00 94.00 98 PHE A O 1
ATOM 762 N N . LEU A 1 99 ? 10.254 1.396 -13.667 1.00 92.69 99 LEU A N 1
ATOM 763 C CA . LEU A 1 99 ? 11.716 1.495 -13.603 1.00 92.69 99 LEU A CA 1
ATOM 764 C C . LEU A 1 99 ? 12.418 0.313 -14.270 1.00 92.69 99 LEU A C 1
ATOM 766 O O . LEU A 1 99 ? 13.438 0.512 -14.921 1.00 92.69 99 LEU A O 1
ATOM 770 N N . ASP A 1 100 ? 11.865 -0.890 -14.130 1.00 90.69 100 ASP A N 1
ATOM 771 C CA . ASP A 1 100 ? 12.417 -2.113 -14.724 1.00 90.69 100 ASP A CA 1
ATOM 772 C C . ASP A 1 100 ? 12.026 -2.280 -16.208 1.00 90.69 100 ASP A C 1
ATOM 774 O O . ASP A 1 100 ? 12.432 -3.232 -16.866 1.00 90.69 100 ASP A O 1
ATOM 778 N N . VAL A 1 101 ? 11.242 -1.339 -16.761 1.00 92.81 101 VAL A N 1
ATOM 779 C CA . VAL A 1 101 ? 10.807 -1.313 -18.174 1.00 92.81 101 VAL A CA 1
ATOM 780 C C . VAL A 1 101 ? 10.243 -2.672 -18.612 1.00 92.81 101 VAL A C 1
ATOM 782 O O . VAL A 1 101 ? 10.548 -3.212 -19.677 1.00 92.81 101 VAL A O 1
ATOM 785 N N . VAL A 1 102 ? 9.414 -3.253 -17.744 1.00 92.75 102 VAL A N 1
ATOM 786 C CA . VAL A 1 102 ? 8.917 -4.622 -17.902 1.00 92.75 102 VAL A CA 1
ATOM 787 C C . VAL A 1 102 ? 8.057 -4.781 -19.164 1.00 92.75 102 VAL A C 1
ATOM 789 O O . VAL A 1 102 ? 7.385 -3.833 -19.591 1.00 92.75 102 VAL A O 1
ATOM 792 N N . PRO A 1 103 ? 7.989 -5.991 -19.755 1.00 96.12 103 PRO A N 1
ATOM 793 C CA . PRO A 1 103 ? 7.137 -6.236 -20.912 1.00 96.12 103 PRO A CA 1
ATOM 794 C C . PRO A 1 103 ? 5.655 -6.002 -20.588 1.00 96.12 103 PRO A C 1
ATOM 796 O O . PRO A 1 103 ? 5.204 -6.176 -19.455 1.00 96.12 103 PRO A O 1
ATOM 799 N N . VAL A 1 104 ? 4.857 -5.707 -21.620 1.00 94.81 104 VAL A N 1
ATOM 800 C CA . VAL A 1 104 ? 3.397 -5.489 -21.514 1.00 94.81 104 VAL A CA 1
ATOM 801 C C . VAL A 1 104 ? 2.686 -6.635 -20.785 1.00 94.81 104 VAL A C 1
ATOM 803 O O . VAL A 1 104 ? 1.727 -6.403 -20.052 1.00 94.81 104 VAL A O 1
ATOM 806 N N . ALA A 1 105 ? 3.179 -7.868 -20.926 1.00 96.31 105 ALA A N 1
ATOM 807 C CA . ALA A 1 105 ? 2.651 -9.022 -20.207 1.00 96.31 105 ALA A CA 1
ATOM 808 C C . ALA A 1 105 ? 2.702 -8.850 -18.675 1.00 96.31 105 ALA A C 1
ATOM 810 O O . ALA A 1 105 ? 1.732 -9.185 -18.000 1.00 96.31 105 ALA A O 1
ATOM 811 N N . ALA A 1 106 ? 3.777 -8.281 -18.118 1.00 94.56 106 ALA A N 1
ATOM 812 C CA . ALA A 1 106 ? 3.891 -8.044 -16.677 1.00 94.56 106 ALA A CA 1
ATOM 813 C C . ALA A 1 106 ? 2.880 -6.991 -16.195 1.00 94.56 106 ALA A C 1
ATOM 815 O O . ALA A 1 106 ? 2.226 -7.178 -15.167 1.00 94.56 106 ALA A O 1
ATOM 816 N N . TRP A 1 107 ? 2.668 -5.933 -16.983 1.00 95.38 107 TRP A N 1
ATOM 817 C CA . TRP A 1 107 ? 1.607 -4.954 -16.734 1.00 95.38 107 TRP A CA 1
ATOM 818 C C . TRP A 1 107 ? 0.212 -5.585 -16.777 1.00 95.38 107 TRP A C 1
ATOM 820 O O . TRP A 1 107 ? -0.613 -5.314 -15.907 1.00 95.38 107 TRP A O 1
ATOM 830 N N . ALA A 1 108 ? -0.052 -6.466 -17.746 1.00 96.19 108 ALA A N 1
ATOM 831 C CA . ALA A 1 108 ? -1.325 -7.175 -17.844 1.00 96.19 108 ALA A CA 1
ATOM 832 C C . ALA A 1 108 ? -1.580 -8.067 -16.617 1.00 96.19 108 ALA A C 1
ATOM 834 O O . ALA A 1 108 ? -2.680 -8.048 -16.065 1.00 96.19 108 ALA A O 1
ATOM 835 N N . VAL A 1 109 ? -0.556 -8.791 -16.147 1.00 96.44 109 VAL A N 1
ATOM 836 C CA . VAL A 1 109 ? -0.630 -9.590 -14.911 1.00 96.44 109 VAL A CA 1
ATOM 837 C C . VAL A 1 109 ? -0.929 -8.701 -13.702 1.00 96.44 109 VAL A C 1
ATOM 839 O O . VAL A 1 109 ? -1.804 -9.035 -12.902 1.00 96.44 109 VAL A O 1
ATOM 842 N N . TRP A 1 110 ? -0.264 -7.549 -13.585 1.00 94.94 110 TRP A N 1
ATOM 843 C CA . TRP A 1 110 ? -0.508 -6.596 -12.503 1.00 94.94 110 TRP A CA 1
ATOM 844 C C . TRP A 1 110 ? -1.952 -6.072 -12.491 1.00 94.94 110 TRP A C 1
ATOM 846 O O . TRP A 1 110 ? -2.617 -6.120 -11.454 1.00 94.94 110 TRP A O 1
ATOM 856 N N . TYR A 1 111 ? -2.482 -5.640 -13.639 1.00 95.19 111 TYR A N 1
ATOM 857 C CA . TYR A 1 111 ? -3.869 -5.174 -13.729 1.00 95.19 111 TYR A CA 1
ATOM 858 C C . TYR A 1 111 ? -4.882 -6.291 -13.464 1.00 95.19 111 TYR A C 1
ATOM 860 O O . TYR A 1 111 ? -5.863 -6.063 -12.757 1.00 95.19 111 TYR A O 1
ATOM 868 N N . ALA A 1 112 ? -4.633 -7.508 -13.956 1.00 96.38 112 ALA A N 1
ATOM 869 C CA . ALA A 1 112 ? -5.476 -8.663 -13.655 1.00 96.38 112 ALA A CA 1
ATOM 870 C C . ALA A 1 112 ? -5.519 -8.946 -12.143 1.00 96.38 112 ALA A C 1
ATOM 872 O O . ALA A 1 112 ? -6.597 -9.140 -11.576 1.00 96.38 112 ALA A O 1
ATOM 873 N N . TYR A 1 113 ? -4.367 -8.894 -11.471 1.00 93.56 113 TYR A N 1
ATOM 874 C CA . TYR A 1 113 ? -4.281 -9.028 -10.019 1.00 93.56 113 TYR A CA 1
ATOM 875 C C . TYR A 1 113 ? -5.058 -7.920 -9.283 1.00 93.56 113 TYR A C 1
ATOM 877 O O . TYR A 1 113 ? -5.839 -8.222 -8.377 1.00 93.56 113 TYR A O 1
ATOM 885 N N . LEU A 1 114 ? -4.930 -6.655 -9.706 1.00 93.38 114 LEU A N 1
ATOM 886 C CA . LEU A 1 114 ? -5.716 -5.543 -9.156 1.00 93.38 114 LEU A CA 1
ATOM 887 C C . LEU A 1 114 ? -7.227 -5.759 -9.326 1.00 93.38 114 LEU A C 1
ATOM 889 O O . LEU A 1 114 ? -7.984 -5.551 -8.377 1.00 93.38 114 LEU A O 1
ATOM 893 N N . CYS A 1 115 ? -7.679 -6.223 -10.494 1.00 95.69 115 CYS A N 1
ATOM 894 C CA . CYS A 1 115 ? -9.086 -6.548 -10.732 1.00 95.69 115 CYS A CA 1
ATOM 895 C C . CYS A 1 115 ? -9.593 -7.635 -9.774 1.00 95.69 115 CYS A C 1
ATOM 897 O O . CYS A 1 115 ? -10.684 -7.495 -9.218 1.00 95.69 115 CYS A O 1
ATOM 899 N N . VAL A 1 116 ? -8.798 -8.684 -9.532 1.00 95.25 116 VAL A N 1
ATOM 900 C CA . VAL A 1 116 ? -9.135 -9.741 -8.566 1.00 95.25 116 VAL A CA 1
ATOM 901 C C . VAL A 1 116 ? -9.240 -9.176 -7.149 1.00 95.25 116 VAL A C 1
ATOM 903 O O . VAL A 1 116 ? -10.222 -9.454 -6.461 1.00 95.25 116 VAL A O 1
ATOM 906 N N . LEU A 1 117 ? -8.288 -8.345 -6.711 1.00 90.75 117 LEU A N 1
ATOM 907 C CA . LEU A 1 117 ? -8.349 -7.703 -5.393 1.00 90.75 117 LEU A CA 1
ATOM 908 C C . LEU A 1 117 ? -9.594 -6.820 -5.236 1.00 90.75 117 LEU A C 1
ATOM 910 O O . LEU A 1 117 ? -10.281 -6.903 -4.215 1.00 90.75 117 LEU A O 1
ATOM 914 N N . CYS A 1 118 ? -9.919 -6.016 -6.250 1.00 92.75 118 CYS A N 1
ATOM 915 C CA . CYS A 1 118 ? -11.121 -5.184 -6.265 1.00 92.75 118 CYS A CA 1
ATOM 916 C C . CYS A 1 118 ? -12.399 -6.030 -6.191 1.00 92.75 118 CYS A C 1
ATOM 918 O O . CYS A 1 118 ? -13.287 -5.735 -5.389 1.00 92.75 118 CYS A O 1
ATOM 920 N N . LEU A 1 119 ? -12.483 -7.114 -6.967 1.00 95.12 119 LEU A N 1
ATOM 921 C CA . LEU A 1 119 ? -13.620 -8.033 -6.934 1.00 95.12 119 LEU A CA 1
ATOM 922 C C . LEU A 1 119 ? -13.778 -8.680 -5.552 1.00 95.12 119 LEU A C 1
ATOM 924 O O . LEU A 1 119 ? -14.881 -8.698 -5.005 1.00 95.12 119 LEU A O 1
ATOM 928 N N . LEU A 1 120 ? -12.685 -9.172 -4.959 1.00 92.19 120 LEU A N 1
ATOM 929 C CA . LEU A 1 120 ? -12.698 -9.750 -3.613 1.00 92.19 120 LEU A CA 1
ATOM 930 C C . LEU A 1 120 ? -13.171 -8.733 -2.571 1.00 92.19 120 LEU A C 1
ATOM 932 O O . LEU A 1 120 ? -13.993 -9.075 -1.718 1.00 92.19 120 LEU A O 1
ATOM 936 N N . TYR A 1 121 ? -12.708 -7.484 -2.660 1.00 89.19 121 TYR A N 1
ATOM 937 C CA . TYR A 1 121 ? -13.160 -6.405 -1.784 1.00 89.19 121 TYR A CA 1
ATOM 938 C C . TYR A 1 121 ? -14.670 -6.163 -1.911 1.00 89.19 121 TYR A C 1
ATOM 940 O O . TYR A 1 121 ? -15.377 -6.165 -0.901 1.00 89.19 121 TYR A O 1
ATOM 948 N N . VAL A 1 122 ? -15.188 -6.043 -3.138 1.00 94.44 122 VAL A N 1
ATOM 949 C CA . VAL A 1 122 ? -16.624 -5.846 -3.401 1.00 94.44 122 VAL A CA 1
ATOM 950 C C . VAL A 1 122 ? -17.455 -7.015 -2.866 1.00 94.44 122 VAL A C 1
ATOM 952 O O . VAL A 1 122 ? -18.449 -6.803 -2.170 1.00 94.44 122 VAL A O 1
ATOM 955 N N . VAL A 1 123 ? -17.039 -8.259 -3.125 1.00 95.06 123 VAL A N 1
ATOM 956 C CA . VAL A 1 123 ? -17.732 -9.459 -2.626 1.00 95.06 123 VAL A CA 1
ATOM 957 C C . VAL A 1 123 ? -17.768 -9.478 -1.097 1.00 95.06 123 VAL A C 1
ATOM 959 O O . VAL A 1 123 ? -18.813 -9.770 -0.508 1.00 95.06 123 VAL A O 1
ATOM 962 N N . MET A 1 124 ? -16.652 -9.155 -0.441 1.00 90.75 124 MET A N 1
ATOM 963 C CA . MET A 1 124 ? -16.583 -9.086 1.019 1.00 90.75 124 MET A CA 1
ATOM 964 C C . MET A 1 124 ? -17.490 -7.990 1.583 1.00 90.75 124 MET A C 1
ATOM 966 O O . MET A 1 124 ? -18.237 -8.250 2.526 1.00 90.75 124 MET A O 1
ATOM 970 N N . GLU A 1 125 ? -17.491 -6.800 0.984 1.00 91.06 125 GLU A N 1
ATOM 971 C CA . GLU A 1 125 ? -18.343 -5.683 1.397 1.00 91.06 125 GLU A CA 1
ATOM 972 C C . GLU A 1 125 ? -19.836 -6.037 1.272 1.00 91.06 125 GLU A C 1
ATOM 974 O O . GLU A 1 125 ? -20.615 -5.809 2.201 1.00 91.06 125 GLU A O 1
ATOM 979 N N . ILE A 1 126 ? -20.238 -6.696 0.178 1.00 94.94 126 ILE A N 1
ATOM 980 C CA . ILE A 1 126 ? -21.611 -7.195 -0.008 1.00 94.94 126 ILE A CA 1
ATOM 981 C C . ILE A 1 126 ? -21.971 -8.223 1.072 1.00 94.94 126 ILE A C 1
ATOM 983 O O . ILE A 1 126 ? -23.044 -8.138 1.676 1.00 94.94 126 ILE A O 1
ATOM 987 N N . ARG A 1 127 ? -21.087 -9.191 1.352 1.00 93.25 127 ARG A N 1
ATOM 988 C CA . ARG A 1 127 ? -21.316 -10.217 2.388 1.00 93.25 127 ARG A CA 1
ATOM 989 C C . ARG A 1 127 ? -21.466 -9.598 3.779 1.00 93.25 127 ARG A C 1
ATOM 991 O O . ARG A 1 127 ? -22.360 -9.996 4.526 1.00 93.25 127 ARG A O 1
ATOM 998 N N . LEU A 1 128 ? -20.634 -8.611 4.115 1.00 90.19 128 LEU A N 1
ATOM 999 C CA . LEU A 1 128 ? -20.698 -7.900 5.394 1.00 90.19 128 LEU A CA 1
ATOM 1000 C C . LEU A 1 128 ? -21.997 -7.099 5.534 1.00 90.19 128 LEU A C 1
ATOM 1002 O O . LEU A 1 128 ? -22.658 -7.189 6.571 1.00 90.19 128 LEU A O 1
ATOM 1006 N N . ARG A 1 129 ? -22.409 -6.379 4.484 1.00 91.31 129 ARG A N 1
ATOM 1007 C CA . ARG A 1 129 ? -23.675 -5.628 4.464 1.00 91.31 129 ARG A CA 1
ATOM 1008 C C . ARG A 1 129 ? -24.886 -6.539 4.624 1.00 91.31 129 ARG A C 1
ATOM 1010 O O . ARG A 1 129 ? -25.753 -6.245 5.443 1.00 91.31 129 ARG A O 1
ATOM 1017 N N . ARG A 1 130 ? -24.912 -7.676 3.919 1.00 93.19 130 ARG A N 1
ATOM 1018 C CA . ARG A 1 130 ? -25.975 -8.688 4.059 1.00 93.19 130 ARG A CA 1
ATOM 1019 C C . ARG A 1 130 ? -26.052 -9.234 5.484 1.00 93.19 130 ARG A C 1
ATOM 1021 O O . ARG A 1 130 ? -27.135 -9.276 6.060 1.00 93.19 130 ARG A O 1
ATOM 1028 N N . LYS A 1 131 ? -24.909 -9.593 6.083 1.00 91.38 131 LYS A N 1
ATOM 1029 C CA . LYS A 1 131 ? -24.855 -10.104 7.463 1.00 91.38 131 LYS A CA 1
ATOM 1030 C C . LYS A 1 131 ? -25.342 -9.072 8.486 1.00 91.38 131 LYS A C 1
ATOM 1032 O O . LYS A 1 131 ? -26.062 -9.435 9.412 1.00 91.38 131 LYS A O 1
ATOM 1037 N N . ASN A 1 132 ? -24.968 -7.802 8.324 1.00 88.56 132 ASN A N 1
ATOM 1038 C CA . ASN A 1 132 ? -25.429 -6.733 9.211 1.00 88.56 132 ASN A CA 1
ATOM 1039 C C . ASN A 1 132 ? -26.932 -6.469 9.061 1.00 88.56 132 ASN A C 1
ATOM 1041 O O . ASN A 1 132 ? -27.612 -6.365 10.074 1.00 88.56 132 ASN A O 1
ATOM 1045 N N . SER A 1 133 ? -27.456 -6.433 7.831 1.00 90.44 133 SER A N 1
ATOM 1046 C CA . SER A 1 133 ? -28.892 -6.247 7.580 1.00 90.44 133 SER A CA 1
ATOM 1047 C C . SER A 1 133 ? -29.736 -7.365 8.207 1.00 90.44 133 SER A C 1
ATOM 1049 O O . SER A 1 133 ? -30.701 -7.070 8.908 1.00 90.44 133 SER A O 1
ATOM 1051 N N . ALA A 1 134 ? -29.320 -8.629 8.062 1.00 89.19 134 ALA A N 1
ATOM 1052 C CA . ALA A 1 134 ? -29.995 -9.762 8.700 1.00 89.19 134 ALA A CA 1
ATOM 1053 C C . ALA A 1 134 ? -29.965 -9.679 10.238 1.00 89.19 134 ALA A C 1
ATOM 1055 O O . ALA A 1 134 ? -30.950 -9.980 10.908 1.00 89.19 134 ALA A O 1
ATOM 1056 N N . ARG A 1 135 ? -28.838 -9.239 10.815 1.00 90.56 135 ARG A N 1
ATOM 1057 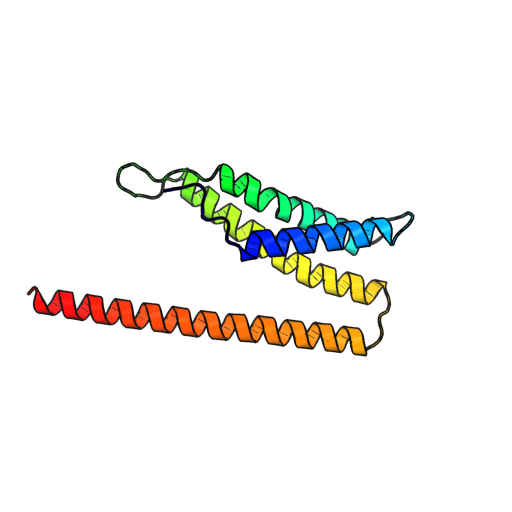C CA . ARG A 1 135 ? -28.702 -9.082 12.268 1.00 90.56 135 ARG A CA 1
ATOM 1058 C C . ARG A 1 135 ? -29.616 -7.988 12.824 1.00 90.56 135 ARG A C 1
ATOM 1060 O O . ARG A 1 135 ? -30.187 -8.194 13.890 1.00 90.56 135 ARG A O 1
ATOM 1067 N N . THR A 1 136 ? -29.731 -6.854 12.134 1.00 91.25 136 THR A N 1
ATOM 1068 C CA . THR A 1 136 ? -30.630 -5.763 12.536 1.00 91.25 136 THR A CA 1
ATOM 1069 C C . THR A 1 136 ? -32.088 -6.209 12.465 1.00 91.25 136 THR A C 1
ATOM 1071 O O . THR A 1 136 ? -32.791 -6.069 13.457 1.00 91.25 136 THR A O 1
ATOM 1074 N N . GLY A 1 137 ? -32.503 -6.867 11.375 1.00 89.50 137 GLY A N 1
ATOM 1075 C CA . GLY A 1 137 ? -33.874 -7.378 11.251 1.00 89.50 137 GLY A CA 1
ATOM 1076 C C . GLY A 1 137 ? -34.262 -8.353 12.370 1.00 89.50 137 GLY A C 1
ATOM 1077 O O . GLY A 1 137 ? -35.330 -8.219 12.960 1.00 89.50 137 GLY A O 1
ATOM 1078 N N . ASN A 1 138 ? -33.372 -9.282 12.741 1.00 90.81 138 ASN A N 1
ATOM 1079 C CA . ASN A 1 138 ? -33.623 -10.186 13.870 1.00 90.81 138 ASN A CA 1
ATOM 1080 C C . ASN A 1 138 ? -33.724 -9.449 15.216 1.00 90.81 138 ASN A C 1
ATOM 1082 O O . ASN A 1 138 ? -34.496 -9.857 16.079 1.00 90.81 138 ASN A O 1
ATOM 1086 N N . ALA A 1 139 ? -32.931 -8.393 15.420 1.00 88.56 139 ALA A N 1
ATOM 1087 C CA . ALA A 1 139 ? -32.983 -7.605 16.649 1.00 88.56 139 ALA A CA 1
ATOM 1088 C C . ALA A 1 139 ? -34.306 -6.832 16.773 1.00 88.56 139 ALA A C 1
ATOM 1090 O O . ALA A 1 139 ? -34.870 -6.780 17.865 1.00 88.56 139 ALA A O 1
ATOM 1091 N N . ASP A 1 140 ? -34.814 -6.296 15.660 1.00 91.38 140 ASP A N 1
ATOM 1092 C CA . ASP A 1 140 ? -36.087 -5.573 15.618 1.00 91.38 140 ASP A CA 1
ATOM 1093 C C . ASP A 1 140 ? -37.275 -6.509 15.904 1.00 91.38 140 ASP A C 1
ATOM 1095 O O . ASP A 1 140 ? -38.150 -6.161 16.695 1.00 91.38 140 ASP A O 1
ATOM 1099 N N . ILE A 1 141 ? -37.268 -7.730 15.351 1.00 91.06 141 ILE A N 1
ATOM 1100 C CA . ILE A 1 141 ? -38.294 -8.757 15.626 1.00 91.06 141 ILE A CA 1
ATOM 1101 C C . ILE A 1 141 ? -38.339 -9.109 17.120 1.00 91.06 141 ILE A C 1
ATOM 1103 O O . ILE A 1 141 ? -39.400 -9.056 17.739 1.00 91.06 141 ILE A O 1
ATOM 1107 N N . LEU A 1 142 ? -37.184 -9.397 17.729 1.00 91.88 142 LEU A N 1
ATOM 1108 C CA . LEU A 1 142 ? -37.099 -9.731 19.157 1.00 91.88 142 LEU A CA 1
ATOM 1109 C C . LEU A 1 142 ? -37.542 -8.575 20.069 1.00 91.88 142 LEU A C 1
ATOM 1111 O O . LEU A 1 142 ? -38.002 -8.807 21.187 1.00 91.88 142 LEU A O 1
ATOM 1115 N N . ALA A 1 143 ? -37.378 -7.326 19.624 1.00 89.75 143 ALA A N 1
ATOM 1116 C CA . ALA A 1 143 ? -37.856 -6.156 20.352 1.00 89.75 143 ALA A CA 1
ATOM 1117 C C . ALA A 1 143 ? -39.386 -6.017 20.287 1.00 89.75 143 ALA A C 1
ATOM 1119 O O . ALA A 1 143 ? -39.985 -5.563 21.261 1.00 89.75 143 ALA A O 1
ATOM 1120 N N . MET A 1 144 ? -40.016 -6.429 19.179 1.00 90.06 144 MET A N 1
ATOM 1121 C CA . MET A 1 144 ? -41.477 -6.451 19.041 1.00 90.06 144 MET A CA 1
ATOM 1122 C C . MET A 1 144 ? -42.124 -7.547 19.895 1.00 90.06 144 MET A C 1
ATOM 1124 O O . MET A 1 144 ? -43.141 -7.281 20.520 1.00 90.06 144 MET A O 1
ATOM 1128 N N . GLU A 1 145 ? -41.526 -8.740 19.980 1.00 92.44 145 GLU A N 1
ATOM 1129 C CA . GLU A 1 145 ? -42.051 -9.851 20.802 1.00 92.44 145 GLU A CA 1
ATOM 1130 C C . GLU A 1 145 ? -42.013 -9.578 22.315 1.00 92.44 145 GLU A C 1
ATOM 1132 O O . GLU A 1 145 ? -42.747 -10.201 23.078 1.00 92.44 145 GLU A O 1
ATOM 1137 N N . LYS A 1 146 ? -41.143 -8.670 22.775 1.00 86.19 146 LYS A N 1
ATOM 1138 C CA . LYS A 1 146 ? -41.003 -8.319 24.198 1.00 86.19 146 LYS A CA 1
ATOM 1139 C C . LYS A 1 146 ? -41.969 -7.232 24.685 1.00 86.19 146 LYS A C 1
ATOM 1141 O O . LYS A 1 146 ? -41.882 -6.864 25.858 1.00 86.19 146 LYS A O 1
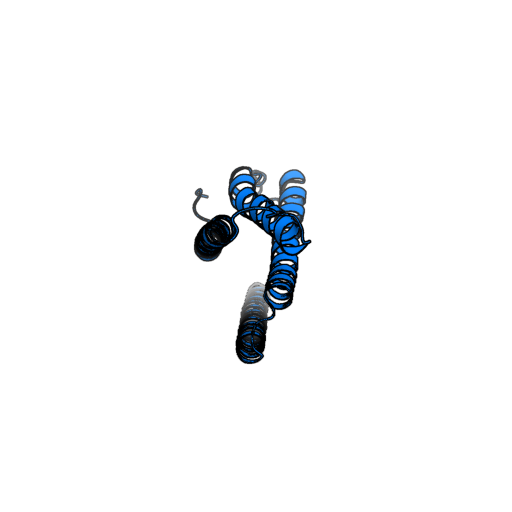ATOM 1146 N N . LYS A 1 147 ? -42.814 -6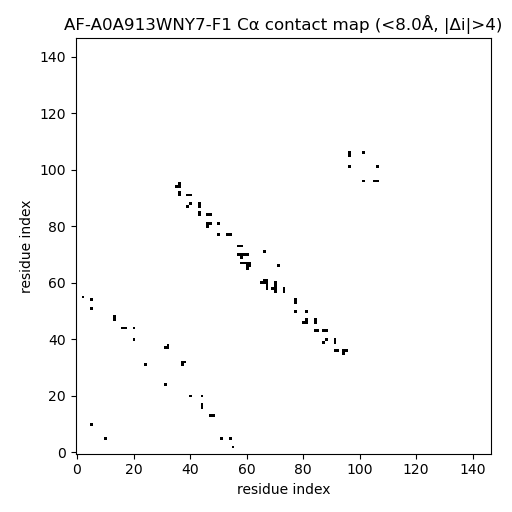.685 23.811 1.00 67.88 147 LYS A N 1
ATOM 1147 C CA . LYS A 1 147 ? -43.748 -5.595 24.117 1.00 67.88 147 LYS A CA 1
ATOM 1148 C C . LYS A 1 147 ? -45.170 -6.121 24.258 1.00 67.88 147 LYS A C 1
ATOM 1150 O O . LYS A 1 147 ? -45.864 -5.608 25.161 1.00 67.88 147 LYS A O 1
#

Solvent-accessible surface area (backbone atoms only — not comparable to full-atom values): 8405 Å² total; per-residue (Å²): 135,74,98,77,76,72,53,69,68,55,55,51,51,50,53,53,50,51,53,50,49,53,51,53,58,72,74,47,95,64,71,68,64,76,46,69,42,39,51,54,47,49,53,37,49,53,54,56,60,44,47,62,58,54,55,71,68,56,58,69,59,44,96,88,66,46,80,35,71,68,28,51,54,47,54,51,51,56,53,49,54,54,51,50,38,52,54,50,49,57,52,33,50,53,45,45,48,61,73,68,65,56,56,69,67,59,56,51,52,52,51,54,51,50,51,50,53,52,50,53,51,52,54,50,52,51,53,51,52,54,52,51,53,54,53,51,55,54,52,53,51,58,55,58,77,75,108

Organism: Exaiptasia diaphana (NCBI:txid2652724)

Secondary structure (DSSP, 8-state):
--S--S-HHHHHHHHHHHHHHHHHHHH-SS-TTSSHHHHHHHHHHHHHHHHHHHHHTPPPPPTTSPPPHHHHHHHHHHHHHHHHHHHHHHHHHHHHHHHTT--HHHHHHHHHHHHHHHHHHHHHHHHHHHHHHHHHHHHHHHHHHT-

Mean predicted aligned error: 6.44 Å

pLDDT: mean 90.09, std 10.39, range [33.41, 97.75]

InterPro domains:
  IPR006593 Cytochrome b561/ferric reductase, transmembrane domain [PF03188] (10-97)
  IPR006593 Cytochrome b561/ferric reductase, transmembrane domain [PS50939] (1-130)
  IPR006593 Cytochrome b561/ferric reductase, transmembrane domain [SM00665] (1-97)
  IPR045879 Cytochrome b561, DM13 and DOMON domain-containing protein At5g54830 [PTHR47281] (9-135)